Protein AF-A0A522BR56-F1 (afdb_monomer_lite)

Structure (mmCIF, N/CA/C/O backbone):
data_AF-A0A522BR56-F1
#
_entry.id   AF-A0A522BR56-F1
#
loop_
_atom_site.group_PDB
_atom_site.id
_atom_site.type_symbol
_atom_site.label_atom_id
_atom_site.label_alt_id
_atom_site.label_comp_id
_atom_site.label_asym_id
_atom_site.label_entity_id
_atom_site.label_seq_id
_atom_site.pdbx_PDB_ins_code
_atom_site.Cartn_x
_atom_site.Cartn_y
_atom_site.Cartn_z
_atom_site.occupancy
_atom_site.B_iso_or_equiv
_atom_site.auth_seq_id
_atom_site.auth_comp_id
_atom_site.auth_asym_id
_atom_site.auth_atom_id
_atom_site.pdbx_PDB_model_num
ATOM 1 N N . ILE A 1 1 ? 2.051 6.472 -10.170 1.00 58.62 1 ILE A N 1
ATOM 2 C CA . ILE A 1 1 ? 2.548 5.280 -9.438 1.00 58.62 1 ILE A CA 1
ATOM 3 C C . ILE A 1 1 ? 1.320 4.515 -8.968 1.00 58.62 1 ILE A C 1
ATOM 5 O O . ILE A 1 1 ? 0.796 4.849 -7.923 1.00 58.62 1 ILE A O 1
ATOM 9 N N . LEU A 1 2 ? 0.793 3.644 -9.835 1.00 57.53 2 LEU A N 1
ATOM 10 C CA . LEU A 1 2 ? -0.366 2.736 -9.684 1.00 57.53 2 LEU A CA 1
ATOM 11 C C . LEU A 1 2 ? -0.807 2.400 -11.117 1.00 57.53 2 LEU A C 1
ATOM 13 O O . LEU A 1 2 ? -1.844 2.833 -11.596 1.00 57.53 2 LEU A O 1
ATOM 17 N N . GLN A 1 3 ? 0.071 1.729 -11.868 1.00 62.62 3 GLN A N 1
ATOM 18 C CA . GLN A 1 3 ? -0.306 1.213 -13.192 1.00 62.62 3 GLN A CA 1
ATOM 19 C C . GLN A 1 3 ? -1.120 -0.081 -13.078 1.00 62.62 3 GLN A C 1
ATOM 21 O O . GLN A 1 3 ? -1.686 -0.536 -14.064 1.00 62.62 3 GLN A O 1
ATOM 26 N N . GLN A 1 4 ? -1.170 -0.686 -11.887 1.00 70.12 4 GLN A N 1
ATOM 27 C CA . GLN A 1 4 ? -1.946 -1.891 -11.672 1.00 70.12 4 GLN A CA 1
ATOM 28 C C . GLN A 1 4 ? -3.391 -1.528 -11.301 1.00 70.12 4 GLN A C 1
ATOM 30 O O . GLN A 1 4 ? -3.588 -0.816 -10.313 1.00 70.12 4 GLN A O 1
ATOM 35 N N . PRO A 1 5 ? -4.394 -2.069 -12.011 1.00 71.31 5 PRO A N 1
ATOM 36 C CA . PRO A 1 5 ? -5.759 -2.071 -11.514 1.00 71.31 5 PRO A CA 1
ATOM 37 C C . PRO A 1 5 ? -5.843 -2.922 -10.237 1.00 71.31 5 PRO A C 1
ATOM 39 O O . PRO A 1 5 ? -5.454 -4.094 -10.220 1.00 71.31 5 PRO A O 1
ATOM 42 N N . VAL A 1 6 ? -6.343 -2.323 -9.156 1.00 75.44 6 VAL A N 1
ATOM 43 C CA . VAL A 1 6 ? -6.744 -3.048 -7.945 1.00 75.44 6 VAL A CA 1
ATOM 44 C C . VAL A 1 6 ? -8.157 -3.567 -8.186 1.00 75.44 6 VAL A C 1
ATOM 46 O O . VAL A 1 6 ? -9.045 -2.793 -8.543 1.00 75.44 6 VAL A O 1
ATOM 49 N N . ALA A 1 7 ? -8.368 -4.876 -8.028 1.00 81.12 7 ALA A N 1
ATOM 50 C CA . ALA A 1 7 ? -9.694 -5.464 -8.180 1.00 81.12 7 ALA A CA 1
ATOM 51 C C . ALA A 1 7 ? -10.682 -4.789 -7.218 1.00 81.12 7 ALA A C 1
ATOM 53 O O . ALA A 1 7 ? -10.340 -4.488 -6.072 1.00 81.12 7 ALA A O 1
ATOM 54 N N . ARG A 1 8 ? -11.918 -4.564 -7.673 1.00 79.06 8 ARG A N 1
ATOM 55 C CA . ARG A 1 8 ? -12.936 -3.842 -6.893 1.00 79.06 8 ARG A CA 1
ATOM 56 C C . ARG A 1 8 ? -13.200 -4.510 -5.542 1.00 79.06 8 ARG A C 1
ATOM 58 O O . ARG A 1 8 ? -13.323 -3.820 -4.541 1.00 79.06 8 ARG A O 1
ATOM 65 N N . GLU A 1 9 ? -13.155 -5.838 -5.508 1.00 82.75 9 GLU A N 1
ATOM 66 C CA . GLU A 1 9 ? -13.258 -6.650 -4.290 1.00 82.75 9 GLU A CA 1
ATOM 67 C C . GLU A 1 9 ? -12.182 -6.311 -3.251 1.00 82.75 9 GLU A C 1
ATOM 69 O O . GLU A 1 9 ? -12.449 -6.270 -2.053 1.00 82.75 9 GLU A O 1
ATOM 74 N N . GLN A 1 10 ? -10.961 -6.023 -3.702 1.00 83.12 10 GLN A N 1
ATOM 7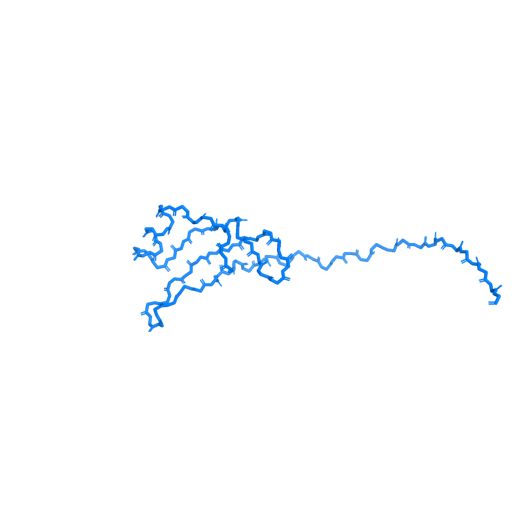5 C CA . GLN A 1 10 ? -9.844 -5.682 -2.825 1.00 83.12 10 GLN A CA 1
ATOM 76 C C . GLN A 1 10 ? -9.973 -4.246 -2.311 1.00 83.12 10 GLN A C 1
ATOM 78 O O . GLN A 1 10 ? -9.694 -3.996 -1.144 1.00 83.12 10 GLN A O 1
ATOM 83 N N . MET A 1 11 ? -10.492 -3.318 -3.123 1.00 81.50 11 MET A N 1
ATOM 84 C CA . MET A 1 11 ? -10.857 -1.976 -2.644 1.00 81.50 11 MET A CA 1
ATOM 85 C C . MET A 1 11 ? -11.997 -2.029 -1.619 1.00 81.50 11 MET A C 1
ATOM 87 O O . MET A 1 11 ? -11.935 -1.332 -0.610 1.00 81.50 11 MET A O 1
ATOM 91 N N . SER A 1 12 ? -13.000 -2.889 -1.825 1.00 84.19 12 SER A N 1
ATOM 92 C CA . SER A 1 12 ? -14.059 -3.119 -0.838 1.00 84.19 12 SER A CA 1
ATOM 93 C C . SER A 1 12 ? -13.486 -3.638 0.480 1.00 84.19 12 SER A C 1
ATOM 95 O O . SER A 1 12 ? -13.793 -3.077 1.525 1.00 84.19 12 SER A O 1
ATOM 97 N N . LYS A 1 13 ? -12.583 -4.629 0.448 1.00 85.00 13 LYS A N 1
ATOM 98 C CA . LYS A 1 13 ? -11.893 -5.103 1.659 1.00 85.00 13 LYS A CA 1
ATOM 99 C C . LYS A 1 13 ? -11.086 -3.996 2.330 1.00 85.00 13 LYS A C 1
ATOM 101 O O . LYS A 1 13 ? -11.236 -3.793 3.524 1.00 85.00 13 LYS A O 1
ATOM 106 N N . LEU A 1 14 ? -10.305 -3.220 1.581 1.00 85.31 14 LEU A N 1
ATOM 107 C CA . LEU A 1 14 ? -9.532 -2.109 2.142 1.00 85.31 14 LEU A CA 1
ATOM 108 C C . LEU A 1 14 ? -10.408 -1.116 2.921 1.00 85.31 14 LEU A C 1
ATOM 110 O O . LEU A 1 14 ? -10.006 -0.668 3.988 1.00 85.31 14 LEU A O 1
ATOM 114 N N . LEU A 1 15 ? -11.598 -0.798 2.406 1.00 81.50 15 LEU A N 1
ATOM 115 C CA . LEU A 1 15 ? -12.540 0.115 3.058 1.00 81.50 15 LEU A CA 1
ATOM 116 C C . LEU A 1 15 ? -13.316 -0.542 4.211 1.00 81.50 15 LEU A C 1
ATOM 118 O O . LEU A 1 15 ? -13.656 0.142 5.170 1.00 81.50 15 LEU A O 1
ATOM 122 N N . SER A 1 16 ? -13.597 -1.847 4.136 1.00 84.56 16 SER A N 1
ATOM 123 C CA . SER A 1 16 ? -14.354 -2.574 5.165 1.00 84.56 16 SER A CA 1
ATOM 124 C C . SER A 1 16 ? -13.494 -3.059 6.335 1.00 84.56 16 SER A C 1
ATOM 126 O O . SER A 1 16 ? -13.887 -2.910 7.485 1.00 84.56 16 SER A O 1
ATOM 128 N N . THR A 1 17 ? -12.337 -3.664 6.062 1.00 82.94 17 THR A N 1
ATOM 129 C CA . THR A 1 17 ? -11.440 -4.266 7.066 1.00 82.94 17 THR A CA 1
ATOM 130 C C . THR A 1 17 ? -10.202 -3.418 7.342 1.00 82.94 17 THR A C 1
ATOM 132 O O . THR A 1 17 ? -9.435 -3.731 8.250 1.00 82.94 17 THR A O 1
ATOM 135 N N . GLY A 1 18 ? -9.965 -2.365 6.556 1.00 84.44 18 GLY A N 1
ATOM 136 C CA . GLY A 1 18 ? -8.775 -1.527 6.680 1.00 84.44 18 GLY A CA 1
ATOM 137 C C . GLY A 1 18 ? -7.506 -2.152 6.092 1.00 84.44 18 GLY A C 1
ATOM 138 O O . GLY A 1 18 ? -6.458 -1.512 6.124 1.00 84.44 18 GLY A O 1
ATOM 139 N N . LYS A 1 19 ? -7.554 -3.381 5.553 1.00 85.44 19 LYS A N 1
ATOM 140 C CA . LYS A 1 19 ? -6.397 -4.057 4.936 1.00 85.44 19 LYS A CA 1
ATOM 141 C C . LYS A 1 19 ? -6.805 -4.930 3.747 1.00 85.44 19 LYS A C 1
ATOM 143 O O . LYS A 1 19 ? -7.827 -5.609 3.799 1.00 85.44 19 LYS A O 1
ATOM 148 N N . THR A 1 20 ? -5.986 -4.961 2.696 1.00 86.62 20 THR A N 1
ATOM 149 C CA . THR A 1 20 ? -6.142 -5.913 1.579 1.00 86.62 20 THR A CA 1
ATOM 150 C C . THR A 1 20 ? -5.366 -7.201 1.805 1.00 86.62 20 THR A C 1
ATOM 152 O O . THR A 1 20 ? -4.456 -7.278 2.633 1.00 86.62 20 THR A O 1
ATOM 155 N N . ASP A 1 21 ? -5.660 -8.190 0.965 1.00 85.81 21 ASP A N 1
ATOM 156 C CA . ASP A 1 21 ? -4.837 -9.385 0.841 1.00 85.81 21 ASP A CA 1
ATOM 157 C C . ASP A 1 21 ? -3.478 -9.064 0.186 1.00 85.81 21 ASP A C 1
ATOM 159 O O . ASP A 1 21 ? -3.195 -7.929 -0.221 1.00 85.81 21 ASP A O 1
ATOM 163 N N . LEU A 1 22 ? -2.611 -10.079 0.097 1.00 84.56 22 LEU A N 1
ATOM 164 C CA . LEU A 1 22 ? -1.326 -9.967 -0.588 1.00 84.56 22 LEU A CA 1
ATOM 165 C C . LEU A 1 22 ? -1.554 -9.810 -2.096 1.00 84.56 22 LEU A C 1
ATOM 167 O O . LEU A 1 22 ? -1.883 -10.764 -2.796 1.00 84.56 22 LEU A O 1
ATOM 171 N N . LEU A 1 23 ? -1.325 -8.604 -2.601 1.00 83.62 23 LEU A N 1
ATOM 172 C CA . LEU A 1 23 ? -1.430 -8.275 -4.016 1.00 83.62 23 LEU A CA 1
ATOM 173 C C . LEU A 1 23 ? -0.041 -8.315 -4.642 1.00 83.62 23 LEU A C 1
ATOM 175 O O . LEU A 1 23 ? 0.877 -7.663 -4.157 1.00 83.62 23 LEU A O 1
ATOM 179 N N . GLU A 1 24 ? 0.123 -9.084 -5.716 1.00 80.62 24 GLU A N 1
ATOM 180 C CA . GLU A 1 24 ? 1.432 -9.390 -6.313 1.00 80.62 24 GLU A CA 1
ATOM 181 C C . GLU A 1 24 ? 1.780 -8.629 -7.595 1.00 80.62 24 GLU A C 1
ATOM 183 O O . GLU A 1 24 ? 2.894 -8.738 -8.110 1.00 80.62 24 GLU A O 1
ATOM 188 N N . ASN A 1 25 ? 0.834 -7.845 -8.104 1.00 79.50 25 ASN A N 1
ATOM 189 C CA . ASN A 1 25 ? 0.941 -7.188 -9.402 1.00 79.50 25 ASN A CA 1
ATOM 190 C C . ASN A 1 25 ? 1.292 -5.693 -9.308 1.00 79.50 25 ASN A C 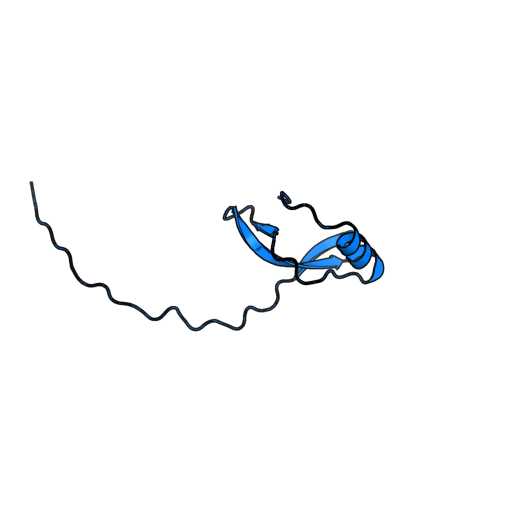1
ATOM 192 O O . ASN A 1 25 ? 1.197 -4.984 -10.310 1.00 79.50 25 ASN A O 1
ATOM 196 N N . PHE A 1 26 ? 1.746 -5.204 -8.149 1.00 82.81 26 PHE A N 1
ATOM 197 C CA . PHE A 1 26 ? 2.117 -3.798 -7.997 1.00 82.81 26 PHE A CA 1
ATOM 198 C C . PHE A 1 26 ? 3.403 -3.463 -8.742 1.00 82.81 26 PHE A C 1
ATOM 200 O O . PHE A 1 26 ? 4.400 -4.159 -8.602 1.00 82.81 26 PHE A O 1
ATOM 207 N N . VAL A 1 27 ? 3.421 -2.352 -9.478 1.00 81.88 27 VAL A N 1
ATOM 208 C CA . VAL A 1 27 ? 4.606 -1.884 -10.214 1.00 81.88 27 VAL A CA 1
ATOM 209 C C . VAL A 1 27 ? 5.299 -0.765 -9.438 1.00 81.88 27 VAL A C 1
ATOM 211 O O . VAL A 1 27 ? 4.707 0.284 -9.181 1.00 81.88 27 VAL A O 1
ATOM 214 N N . SER A 1 28 ? 6.570 -0.965 -9.074 1.00 79.50 28 SER A N 1
ATOM 215 C CA . SER A 1 28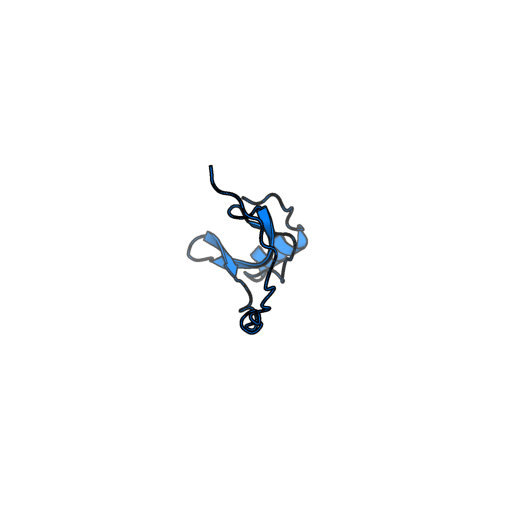 ? 7.353 0.051 -8.356 1.00 79.50 28 SER A CA 1
ATOM 216 C C . SER A 1 28 ? 7.707 1.221 -9.267 1.00 79.50 28 SER A C 1
ATOM 218 O O . SER A 1 28 ? 8.262 1.016 -10.341 1.00 79.50 28 SER A O 1
ATOM 220 N N . ALA A 1 29 ? 7.490 2.459 -8.818 1.00 80.12 29 ALA A N 1
ATOM 221 C CA . ALA A 1 29 ? 7.971 3.642 -9.539 1.00 80.12 29 ALA A CA 1
ATOM 222 C C . ALA A 1 29 ? 9.495 3.681 -9.672 1.00 80.12 29 ALA A C 1
ATOM 224 O O . ALA A 1 29 ? 10.016 4.178 -10.663 1.00 80.12 29 ALA A O 1
ATOM 225 N N . ARG A 1 30 ? 10.201 3.140 -8.670 1.00 79.75 30 ARG A N 1
ATOM 226 C CA . ARG A 1 30 ? 11.660 3.213 -8.580 1.00 79.75 30 ARG A CA 1
ATOM 227 C C . ARG A 1 30 ? 12.343 2.273 -9.565 1.00 79.75 30 ARG A C 1
ATOM 229 O O . ARG A 1 30 ? 13.348 2.630 -10.157 1.00 79.75 30 ARG A O 1
ATOM 236 N N . THR A 1 31 ? 11.822 1.057 -9.709 1.00 81.50 31 THR A N 1
ATOM 237 C CA . THR A 1 31 ? 12.487 -0.005 -10.486 1.00 81.50 31 THR A CA 1
ATOM 238 C C . THR A 1 31 ? 11.654 -0.532 -11.647 1.00 81.50 31 THR A C 1
ATOM 240 O O . THR A 1 31 ? 12.149 -1.362 -12.404 1.00 81.50 31 THR A O 1
ATOM 243 N N . ARG A 1 32 ? 10.390 -0.104 -11.778 1.00 80.50 32 ARG A N 1
ATOM 244 C CA . ARG A 1 32 ? 9.393 -0.631 -12.729 1.00 80.50 32 ARG A CA 1
ATOM 245 C C . ARG A 1 32 ? 9.160 -2.144 -12.633 1.00 80.50 32 ARG A C 1
ATOM 247 O O . ARG A 1 32 ? 8.592 -2.744 -13.537 1.00 80.50 32 ARG A O 1
ATOM 254 N N . ARG A 1 33 ? 9.575 -2.781 -11.533 1.00 82.88 33 ARG A N 1
ATOM 255 C CA . ARG A 1 33 ? 9.376 -4.219 -11.301 1.00 82.88 33 ARG A CA 1
ATOM 256 C C . ARG A 1 33 ? 8.078 -4.479 -10.550 1.00 82.88 33 ARG A C 1
ATOM 258 O O . ARG A 1 33 ? 7.667 -3.659 -9.724 1.00 82.88 33 ARG A O 1
ATOM 265 N N . LYS A 1 34 ? 7.485 -5.644 -10.824 1.00 85.06 34 LYS A N 1
ATOM 266 C CA . LYS A 1 34 ? 6.339 -6.168 -10.080 1.00 85.06 34 LYS A CA 1
ATOM 267 C C . LYS A 1 34 ? 6.767 -6.580 -8.668 1.00 85.06 34 LYS A C 1
ATOM 269 O O . LYS A 1 34 ? 7.837 -7.170 -8.503 1.00 85.06 34 LYS A O 1
ATOM 274 N N . PHE A 1 35 ? 5.962 -6.266 -7.661 1.00 84.12 35 PHE A N 1
ATOM 275 C CA . PHE A 1 35 ? 6.203 -6.639 -6.272 1.00 84.12 35 PHE A CA 1
ATOM 276 C C . PHE A 1 35 ? 4.909 -7.021 -5.555 1.00 84.12 35 PHE A C 1
ATOM 278 O O . PHE A 1 35 ? 3.821 -6.595 -5.939 1.00 84.12 35 PHE A O 1
ATOM 285 N N . LYS A 1 36 ? 5.062 -7.811 -4.484 1.00 85.88 36 LYS A N 1
ATOM 286 C CA . LYS A 1 36 ? 3.959 -8.211 -3.611 1.00 85.88 36 LYS A CA 1
ATOM 287 C C . LYS A 1 36 ? 3.876 -7.318 -2.379 1.00 85.88 36 LYS A C 1
ATOM 289 O O . LYS A 1 36 ? 4.903 -7.109 -1.734 1.00 85.88 36 LYS A O 1
ATOM 294 N N . ALA A 1 37 ? 2.691 -6.804 -2.067 1.00 86.81 37 ALA A N 1
ATOM 295 C CA . ALA A 1 37 ? 2.426 -6.007 -0.871 1.00 86.81 37 ALA A CA 1
ATOM 296 C C . ALA A 1 37 ? 0.957 -6.128 -0.444 1.00 86.81 37 ALA A C 1
ATOM 298 O O . ALA A 1 37 ? 0.104 -6.511 -1.243 1.00 86.81 37 ALA A O 1
ATOM 299 N N . ARG A 1 38 ? 0.665 -5.785 0.809 1.00 88.00 38 ARG A N 1
ATOM 300 C CA . ARG A 1 38 ? -0.691 -5.488 1.273 1.00 88.00 38 ARG A CA 1
ATOM 301 C C . ARG A 1 38 ? -0.886 -3.977 1.292 1.00 88.00 38 ARG A C 1
ATOM 303 O O . ARG A 1 38 ? 0.065 -3.229 1.517 1.00 88.00 38 ARG A O 1
ATOM 310 N N . LEU A 1 39 ? -2.106 -3.527 1.047 1.00 87.25 39 LEU A N 1
ATOM 311 C CA . LEU A 1 39 ? -2.508 -2.148 1.283 1.00 87.25 39 LEU A CA 1
ATOM 312 C C . LEU A 1 39 ? -3.148 -2.090 2.664 1.00 87.25 39 LEU A C 1
ATOM 314 O O . LEU A 1 39 ? -4.058 -2.865 2.947 1.00 87.25 39 LEU A O 1
ATOM 318 N N . ALA A 1 40 ? -2.671 -1.189 3.508 1.00 87.50 40 ALA A N 1
ATOM 319 C CA . ALA A 1 40 ? -3.280 -0.861 4.784 1.00 87.50 40 ALA A CA 1
ATOM 320 C C . ALA A 1 40 ? -3.873 0.544 4.683 1.00 87.50 40 ALA A C 1
ATOM 322 O O . ALA A 1 40 ? -3.221 1.465 4.196 1.00 87.50 40 ALA A O 1
ATOM 323 N N . TYR A 1 41 ? -5.120 0.703 5.103 1.00 86.94 41 TYR A N 1
ATOM 324 C CA . TYR A 1 41 ? -5.771 1.996 5.203 1.00 86.94 41 TYR A CA 1
ATOM 325 C C . TYR A 1 41 ? -5.536 2.554 6.601 1.00 86.94 41 TYR A C 1
ATOM 327 O O . TYR A 1 41 ? -6.011 2.006 7.596 1.00 86.94 41 TYR A O 1
ATOM 335 N N . ASP A 1 42 ? -4.789 3.648 6.672 1.00 84.81 42 ASP A N 1
ATOM 336 C CA . ASP A 1 42 ? -4.669 4.440 7.881 1.00 84.81 42 ASP A CA 1
ATOM 337 C C . ASP A 1 42 ? -5.854 5.405 7.952 1.00 84.81 42 ASP A C 1
ATOM 339 O O . ASP A 1 42 ? -5.883 6.436 7.278 1.00 84.81 42 ASP A O 1
ATOM 343 N N . ALA A 1 43 ? -6.843 5.060 8.776 1.00 79.00 43 ALA A N 1
ATOM 344 C CA . ALA A 1 43 ? -8.023 5.888 8.989 1.00 79.00 43 ALA A CA 1
ATOM 345 C C . ALA A 1 43 ? -7.715 7.217 9.704 1.00 79.00 43 ALA A C 1
ATOM 347 O O . ALA A 1 43 ? -8.517 8.142 9.607 1.00 79.00 43 ALA A O 1
ATOM 348 N N . LYS A 1 44 ? -6.578 7.334 10.407 1.00 79.94 44 LYS A N 1
ATOM 349 C CA . LYS A 1 44 ? -6.185 8.573 11.097 1.00 79.94 44 LYS A CA 1
ATOM 350 C C . LYS A 1 44 ? -5.595 9.583 10.124 1.00 79.94 44 LYS A C 1
ATOM 352 O O . LYS A 1 44 ? -5.901 10.766 10.219 1.00 79.94 44 LYS A O 1
ATOM 357 N N . GLU A 1 45 ? -4.775 9.119 9.185 1.00 80.56 45 GLU A N 1
ATOM 358 C CA . GLU A 1 45 ? -4.202 9.983 8.147 1.00 80.56 45 GLU A CA 1
ATOM 359 C C . GLU A 1 45 ? -5.042 10.049 6.862 1.00 80.56 45 GLU A C 1
ATOM 361 O O . GLU A 1 45 ? -4.761 10.875 5.993 1.00 80.56 45 GLU A O 1
ATOM 366 N N . GLY A 1 46 ? -6.050 9.183 6.716 1.00 80.75 46 GLY A N 1
ATOM 367 C CA . GLY A 1 46 ? -6.845 9.050 5.493 1.00 80.75 46 GLY A CA 1
ATOM 368 C C . GLY A 1 46 ? -6.024 8.542 4.305 1.00 80.75 46 GLY A C 1
ATOM 369 O O . GLY A 1 46 ? -6.302 8.893 3.158 1.00 80.75 46 GLY A O 1
ATOM 370 N N . LYS A 1 47 ? -4.970 7.758 4.565 1.00 84.62 47 LYS A N 1
ATOM 371 C CA . LYS A 1 47 ? -3.986 7.341 3.555 1.00 84.62 47 LYS A CA 1
ATOM 372 C C . LYS A 1 47 ? -3.895 5.834 3.439 1.00 84.62 47 LYS A C 1
ATOM 374 O O . LYS A 1 47 ? -3.997 5.099 4.413 1.00 84.62 47 LYS A O 1
ATOM 379 N N . VAL A 1 48 ? -3.617 5.380 2.223 1.00 84.44 48 VAL A N 1
ATOM 380 C CA . VAL A 1 48 ? -3.275 3.985 1.954 1.00 84.44 48 VAL A CA 1
ATOM 381 C C . VAL A 1 48 ? -1.757 3.835 1.990 1.00 84.44 48 VAL A C 1
ATOM 383 O O . VAL A 1 48 ? -1.045 4.466 1.208 1.00 84.44 48 VAL A O 1
ATOM 386 N N . ILE A 1 49 ? -1.268 2.983 2.883 1.00 85.25 49 ILE A N 1
ATOM 387 C CA . ILE A 1 49 ? 0.145 2.642 3.060 1.00 85.25 49 ILE A CA 1
ATOM 388 C C . ILE A 1 49 ? 0.414 1.212 2.587 1.00 85.25 49 ILE A C 1
ATOM 390 O O . ILE A 1 49 ? -0.436 0.330 2.684 1.00 85.25 49 ILE A O 1
ATOM 394 N N . PHE A 1 50 ? 1.615 0.979 2.055 1.00 85.06 50 PHE A N 1
ATOM 395 C CA . PHE A 1 50 ? 2.049 -0.354 1.637 1.00 85.06 50 PHE A CA 1
ATOM 396 C C . PHE A 1 50 ? 2.671 -1.096 2.819 1.00 85.06 50 PHE A C 1
ATOM 398 O O . PHE A 1 50 ? 3.736 -0.718 3.306 1.00 85.06 50 PHE A O 1
ATOM 405 N N . GLU A 1 51 ? 2.037 -2.187 3.234 1.00 84.62 51 GLU A N 1
ATOM 406 C CA . GLU A 1 51 ? 2.552 -3.103 4.243 1.00 84.62 51 GLU A CA 1
ATOM 407 C C . GLU A 1 51 ? 3.155 -4.315 3.523 1.00 84.62 51 GLU A C 1
ATOM 409 O O . GLU A 1 51 ? 2.467 -5.138 2.911 1.00 84.62 51 GLU A O 1
ATOM 414 N N . PHE A 1 52 ? 4.482 -4.392 3.518 1.00 82.06 52 PHE A N 1
ATOM 415 C CA . PHE A 1 52 ? 5.192 -5.526 2.946 1.00 82.06 52 PHE A CA 1
ATOM 416 C C . PHE A 1 52 ? 5.315 -6.603 4.016 1.00 82.06 52 PHE A C 1
ATOM 418 O O . PHE A 1 52 ? 5.820 -6.327 5.102 1.00 82.06 52 PHE A O 1
ATOM 425 N N . GLU A 1 53 ? 4.914 -7.837 3.700 1.00 74.88 53 GLU A N 1
ATOM 426 C CA . GLU A 1 53 ? 5.322 -8.982 4.515 1.00 74.88 53 GLU A CA 1
ATOM 427 C C . GLU A 1 53 ? 6.850 -8.947 4.662 1.00 74.88 53 GLU A C 1
ATOM 429 O O . GLU A 1 53 ? 7.547 -8.753 3.650 1.00 74.88 53 GLU A O 1
ATOM 434 N N . PRO A 1 54 ? 7.387 -9.102 5.887 1.00 65.44 54 PRO A N 1
ATOM 435 C CA . PRO A 1 54 ? 8.817 -9.224 6.079 1.00 65.44 54 PRO A CA 1
ATOM 436 C C . PRO A 1 54 ? 9.258 -10.425 5.254 1.00 65.44 54 PRO A C 1
ATOM 438 O O . PRO A 1 54 ? 8.956 -11.572 5.572 1.00 65.44 54 PRO A O 1
ATOM 441 N N . ARG A 1 55 ? 9.925 -10.156 4.126 1.00 59.38 55 ARG A N 1
ATOM 442 C CA . ARG A 1 55 ? 10.518 -11.210 3.310 1.00 59.38 55 ARG A CA 1
ATOM 443 C C . ARG A 1 55 ? 11.419 -11.987 4.252 1.00 59.38 55 ARG A C 1
ATOM 445 O O . ARG A 1 55 ? 12.434 -11.434 4.672 1.00 59.38 55 ARG A O 1
ATOM 452 N N . ALA A 1 56 ? 11.038 -13.228 4.571 1.00 50.72 56 ALA A N 1
ATOM 453 C CA . ALA A 1 56 ? 11.922 -14.183 5.216 1.00 50.72 56 ALA A CA 1
ATOM 454 C C . ALA A 1 56 ? 13.263 -14.043 4.506 1.00 50.72 56 ALA A C 1
ATOM 456 O O . ALA A 1 56 ? 13.313 -14.176 3.277 1.00 50.72 56 ALA A O 1
ATOM 457 N N . ALA A 1 57 ? 14.279 -13.605 5.250 1.00 48.69 57 ALA A N 1
ATOM 458 C CA . ALA A 1 57 ? 15.570 -13.244 4.708 1.00 48.69 57 ALA A CA 1
ATOM 459 C C . ALA A 1 57 ? 16.077 -14.433 3.894 1.00 48.69 57 ALA A C 1
ATOM 461 O O . ALA A 1 57 ? 16.564 -15.419 4.443 1.00 48.69 57 ALA A O 1
ATOM 462 N N . LYS A 1 58 ? 15.914 -14.381 2.567 1.00 48.50 58 LYS A N 1
ATOM 463 C CA . LYS A 1 58 ? 16.616 -15.316 1.707 1.00 48.50 58 LYS A CA 1
ATOM 464 C C . LYS A 1 58 ? 18.072 -14.923 1.861 1.00 48.50 58 LYS A C 1
ATOM 466 O O . LYS A 1 58 ? 18.442 -13.794 1.544 1.00 48.50 58 LYS A O 1
ATOM 471 N N . ALA A 1 59 ? 18.794 -15.855 2.476 1.00 50.25 59 ALA A N 1
ATOM 472 C CA . ALA A 1 59 ? 20.210 -15.871 2.776 1.00 50.25 59 ALA A CA 1
ATOM 473 C C . ALA A 1 59 ? 21.049 -15.025 1.802 1.00 50.25 59 ALA A C 1
ATOM 475 O O . ALA A 1 59 ? 20.722 -14.983 0.611 1.00 50.25 59 ALA A O 1
ATOM 476 N N . PRO A 1 60 ? 22.137 -14.385 2.282 1.00 43.44 60 PRO A N 1
ATOM 477 C CA . PRO A 1 60 ? 23.022 -13.592 1.436 1.00 43.44 60 PRO A CA 1
ATOM 478 C C . PRO A 1 60 ? 23.334 -14.392 0.179 1.00 43.44 60 PRO A C 1
ATOM 480 O O . PRO A 1 60 ? 23.748 -15.549 0.278 1.00 43.44 60 PRO A O 1
ATOM 483 N N . ALA A 1 61 ? 23.067 -13.797 -0.987 1.00 52.22 61 ALA A N 1
ATOM 484 C CA . ALA A 1 61 ? 23.390 -14.394 -2.270 1.00 52.22 61 ALA A CA 1
ATOM 485 C C . ALA A 1 61 ? 24.839 -14.883 -2.194 1.00 52.22 61 ALA A C 1
ATOM 487 O O . ALA A 1 61 ? 25.779 -14.094 -2.079 1.00 52.22 61 ALA A O 1
ATOM 488 N N . LYS A 1 62 ? 24.985 -16.209 -2.139 1.00 46.84 62 LYS A N 1
ATOM 489 C CA . LYS A 1 62 ? 26.258 -16.910 -2.083 1.00 46.84 62 LYS A CA 1
ATOM 490 C C . LYS A 1 62 ? 27.133 -16.321 -3.180 1.00 46.84 62 LYS A C 1
ATOM 492 O O . LYS A 1 62 ? 26.744 -16.345 -4.345 1.00 46.84 62 LYS A O 1
ATOM 497 N N . LYS A 1 63 ? 28.292 -15.784 -2.788 1.00 46.28 63 LYS A N 1
ATOM 498 C CA . LYS A 1 63 ? 29.398 -15.437 -3.682 1.00 46.28 63 LYS A CA 1
ATOM 499 C C . LYS A 1 63 ? 29.626 -16.606 -4.646 1.00 46.28 63 LYS A C 1
ATOM 501 O O . LYS A 1 63 ? 30.286 -17.576 -4.285 1.00 46.28 63 LYS A O 1
ATOM 506 N N . THR A 1 64 ? 29.092 -16.541 -5.858 1.00 38.72 64 THR A N 1
ATOM 507 C CA . THR A 1 64 ? 29.580 -17.360 -6.964 1.00 38.72 64 THR A CA 1
ATOM 508 C C . THR A 1 64 ? 30.659 -16.555 -7.651 1.00 38.72 64 THR A C 1
ATOM 510 O O . THR A 1 64 ? 30.394 -15.655 -8.443 1.00 38.72 64 THR A O 1
ATOM 513 N N . ALA A 1 65 ? 31.895 -16.873 -7.276 1.00 49.72 65 ALA A N 1
ATOM 514 C CA . ALA A 1 65 ? 33.058 -16.599 -8.086 1.00 49.72 65 ALA A CA 1
ATOM 515 C C . ALA A 1 65 ? 32.819 -17.143 -9.504 1.00 49.72 65 ALA A C 1
ATOM 517 O O . ALA A 1 65 ? 32.683 -18.349 -9.687 1.00 49.72 65 ALA A O 1
ATOM 518 N N . ALA A 1 66 ? 32.807 -16.258 -10.497 1.00 47.16 66 ALA A N 1
ATOM 519 C CA . ALA A 1 66 ? 33.138 -16.603 -11.871 1.00 47.16 66 ALA A CA 1
ATOM 520 C C . ALA A 1 66 ? 34.420 -15.840 -12.213 1.00 47.16 66 ALA A C 1
ATOM 522 O O . ALA A 1 66 ? 34.423 -14.647 -12.508 1.00 47.16 66 ALA A O 1
ATOM 523 N N . LYS A 1 67 ? 35.537 -16.543 -12.041 1.00 44.50 67 LYS A N 1
ATOM 524 C CA . LYS A 1 67 ? 36.885 -16.120 -12.403 1.00 44.50 67 LYS A CA 1
ATOM 525 C C . LYS A 1 67 ? 37.031 -16.255 -13.928 1.00 44.50 67 LYS A C 1
ATOM 527 O O . LYS A 1 67 ? 36.742 -17.322 -14.455 1.00 44.50 67 LYS A O 1
ATOM 532 N N . LYS A 1 68 ? 37.626 -15.230 -14.551 1.00 38.31 68 LYS A N 1
ATOM 533 C CA . LYS A 1 68 ? 38.470 -15.278 -15.765 1.00 38.31 68 LYS A CA 1
ATOM 534 C C . LYS A 1 68 ? 37.779 -15.278 -17.143 1.00 38.31 68 LYS A C 1
ATOM 536 O O . LYS A 1 68 ? 37.422 -16.320 -17.671 1.00 38.31 68 LYS A O 1
ATOM 541 N N . ALA A 1 69 ? 37.843 -14.125 -17.808 1.00 36.53 69 ALA A N 1
ATOM 542 C CA . ALA A 1 69 ? 38.350 -14.054 -19.178 1.00 36.53 69 ALA A CA 1
ATOM 54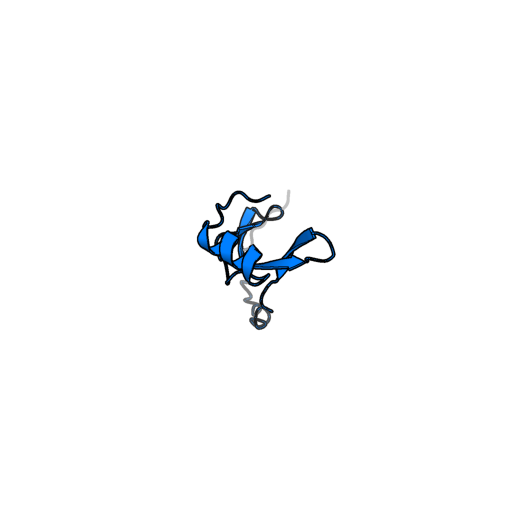3 C C . ALA A 1 69 ? 39.197 -12.781 -19.308 1.00 36.53 69 ALA A C 1
ATOM 545 O O . ALA A 1 69 ? 38.726 -11.672 -19.081 1.00 36.53 69 ALA A O 1
ATOM 546 N N . ALA A 1 70 ? 40.483 -12.992 -19.562 1.00 44.88 70 ALA A N 1
ATOM 547 C CA . ALA A 1 70 ? 41.466 -11.970 -19.852 1.00 44.88 70 ALA A CA 1
ATOM 548 C C . ALA A 1 70 ? 41.439 -11.643 -21.350 1.00 44.88 70 ALA A C 1
ATOM 550 O O . ALA A 1 70 ? 41.385 -12.560 -22.163 1.00 44.88 70 ALA A O 1
ATOM 551 N N . ALA A 1 71 ? 41.576 -10.365 -21.677 1.00 46.00 71 ALA A N 1
ATOM 552 C CA . ALA A 1 71 ? 42.254 -9.842 -22.862 1.00 46.00 71 ALA A CA 1
ATOM 553 C C . ALA A 1 71 ? 42.732 -8.444 -22.422 1.00 46.00 71 ALA A C 1
ATOM 555 O O . ALA A 1 71 ? 41.911 -7.640 -21.994 1.00 46.00 71 ALA A O 1
ATOM 556 N N . LYS A 1 72 ? 44.033 -8.206 -22.175 1.00 44.62 72 LYS A N 1
ATOM 557 C CA . LYS A 1 72 ? 45.015 -7.759 -23.189 1.00 44.62 72 LYS A CA 1
ATOM 558 C C . LYS A 1 72 ? 44.314 -6.882 -24.238 1.00 44.62 72 LYS A C 1
ATOM 560 O O . LYS A 1 72 ? 43.456 -7.378 -24.951 1.00 44.62 72 LYS A O 1
ATOM 565 N N . ASP A 1 73 ? 44.569 -5.584 -24.303 1.00 35.03 73 ASP A N 1
ATOM 566 C CA . ASP A 1 73 ? 45.863 -5.077 -24.745 1.00 35.03 73 ASP A CA 1
ATOM 567 C C . ASP A 1 73 ? 46.036 -3.591 -24.395 1.00 35.03 73 ASP A C 1
ATOM 569 O O . ASP A 1 73 ? 45.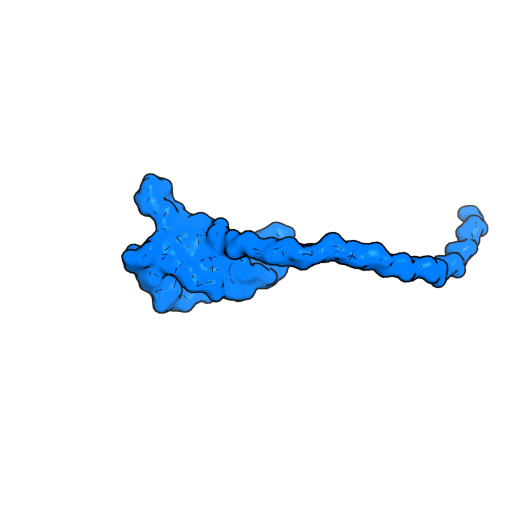058 -2.856 -24.257 1.00 35.03 73 ASP A O 1
ATOM 573 N N . ALA A 1 74 ? 47.292 -3.187 -24.238 1.00 41.91 74 ALA A N 1
ATOM 574 C CA . ALA A 1 74 ? 47.723 -1.804 -24.136 1.00 41.91 74 ALA A CA 1
ATOM 575 C C . ALA A 1 74 ? 47.910 -1.209 -25.539 1.00 41.91 74 ALA A C 1
ATOM 577 O O . ALA A 1 74 ? 48.444 -1.886 -26.412 1.00 41.91 74 ALA A O 1
ATOM 578 N N . ALA A 1 75 ? 47.556 0.063 -25.707 1.00 41.59 75 ALA A N 1
ATOM 579 C 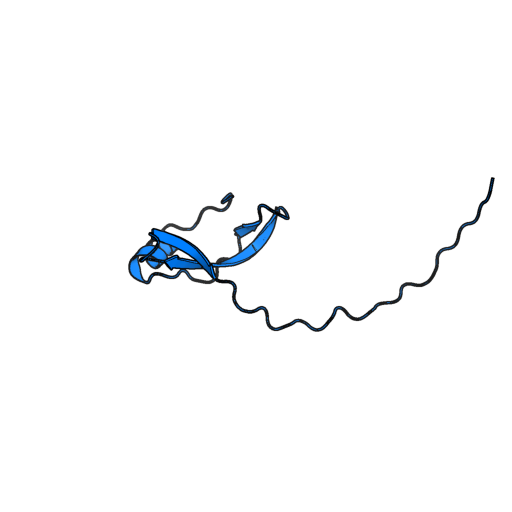CA . ALA A 1 75 ? 48.182 0.998 -26.641 1.00 41.59 75 ALA A CA 1
ATOM 580 C C . ALA A 1 75 ? 47.954 2.417 -26.115 1.00 41.59 75 ALA A C 1
ATOM 582 O O . ALA A 1 75 ? 46.788 2.722 -25.772 1.00 41.59 75 ALA A O 1
#

pLDDT: mean 70.99, std 17.16, range [35.03, 88.0]

Foldseek 3Di:
DPPDDDPVVQVVCCVVVQKGDWDFQGQDPVPRDTGTWMWGQDPVVRDTDTHHDPPPPPPDPPPDDPDDDDDDDDD

Sequence (75 aa):
ILQQPVAREQMSKLLSTGKTDLLENFVSARTRRKFKARLAYDAKEGKVIFEFEPRAAKAPAKKTAAKKAAAKDAA

Radius of gyration: 20.62 Å; chains: 1; bounding box: 62×27×38 Å

Secondary structure (DSSP, 8-state):
---SPPPHHHHHHHHHHSB---EEEEEPTTT--EEEEEEEEETTTTEEEEE------------------------

=== Feature glossary ===
Feature key, reading from the visual/contextual features back to the raw sequence:

Rendered structure images. Six rendered views show the 3D structure from the faces of a cube — i.e. along ±x, ±y, ±z. Rendering representation is drawn randomly per protein from cartoon (secondary-structure ribbons), sticks (backbone bonds), or molecular surface; coloring is either N→C rainbow (blue at the N-terminus through red at the C-terminus) or one color per chain.

Contact-map, Ramachandran, and PAE plots. The contact map is a binary N×N matrix image: pixel (i, j) is dark where Cα_i and Cα_j are within 8 Å and |i−j|>4. Because the |i−j|>4 filter removes local helical contacts, off-diagonal stripes parallel to the main diagonal indicate parallel β-sheets; stripes perpendicular to it indicate antiparallel β-sheets. The Ramachandran plot scatters every residue's (φ, ψ) pair against the sterically allowed regions. The PAE heatmap renders the predicted-aligned-error matrix.

InterPro / GO / CATH / organism. Database cross-references. InterPro integrates a dozen domain/family signature databases into unified entries with residue-range hits. GO terms attach function/process/location labels with evidence codes. CATH codes position the fold in a four-level structural taxonomy. Organism is the NCBI-taxonomy species name.

Nearest PDB structures. The Foldseek neighbor list gives the closest experimentally determined structures in the PDB, ranked by structural alignment. TM-score near 1 means near-identical fold; near 0.3 means only rough topology match. This is how one finds what a novel AlphaFold prediction most resembles in the solved-structure universe.

Predicted aligned error. PAE(i, j) answers: if I align the predicted and true structures on residue i, how far off (in Å) do I expect residue j to be? A block-diagonal PAE matrix with low values on the blocks and high values off-diagonal is the signature of a multi-domain protein with confidently predicted domains but uncertain inter-domain orientation.

Solvent-accessible surface area. Accessible surface area quantifies burial. A residue with SASA near zero is packed into the hydrophobic core; one with SASA >100 Å² sits on the surface. Computed here via the Shrake–Rupley numerical algorithm with a 1.4 Å probe.

B-factor. B-factor (Debye–Waller factor) reflects atomic displacement in the crystal lattice. It is an experimental observable (units Å²), not a prediction; low values mean the atom is pinned down, high values mean it moves or is heterogeneous across the crystal.

pLDDT. For AlphaFold models, the B-factor field carries pLDDT — the model's own estimate of local accuracy on a 0–100 scale. Regions with pLDDT<50 should be treated as essentially unmodeled; they often correspond to intrinsically disordered segments.

Backbone torsions (φ/ψ). φ (phi) and ψ (psi) are the two rotatable backbone dihedrals per residue: φ is the C(i-1)–N–Cα–C torsion, ψ is the N–Cα–C–N(i+1) torsion, both in degrees on (−180°, 180°]. α-helical residues cluster near (−60°, −45°); β-strand residues near (−120°, +130°). A Ramachandran plot is simply a scatter of (φ, ψ) for every residue.

Radius of gyration, Cα contacts, bounding box. Radius of gyration (Rg) is the root-mean-square distance of Cα atoms from their centroid — a single number for overall size and compactness. A globular domain of N residues has Rg ≈ 2.2·N^0.38 Å; an extended or disordered chain has a much larger Rg. The Cα contact count is the number of residue pairs whose Cα atoms are within 8 Å and are more than four positions apart in sequence — a standard proxy for tertiary packing density. The bounding box is the smallest axis-aligned box enclosing all Cα atoms.

Secondary structure (3-state, P-SEA). Three-state secondary structure (P-SEA) collapses the eight DSSP classes into helix (a), strand (b), and coil (c). P-SEA assigns these from Cα geometry alone — distances and angles — without requiring backbone oxygens, so it works on any Cα trace.

Secondary structure (8-state, DSSP). DSSP 8-state secondary structure assigns each residue one of H (α-helix), G (3₁₀-helix), I (π-helix), E (extended β-strand), B (isolated β-bridge), T (hydrogen-bonded turn), S (bend), or '-' (coil). The assignment is computed from backbone hydrogen-bond geometry via the Kabsch–Sander algorithm.

Foldseek 3Di. A 3Di character summarizes, for each residue, the relative orientation of the Cα frame of its nearest spatial neighbor. Because it encodes fold topology rather than chemistry, 3Di alignments detect remote structural similarity that sequence alignment misses.

mmCIF coordinates. The mmCIF block holds the 3D Cartesian coordinates of each backbone atom (N, Cα, C, O) in ångströms. mmCIF is the PDB's canonical archive format — a tagged-loop text representation of the atomic model.

Sequence. Sequence gives the chain of amino acids in standard one-letter code (A=alanine, C=cysteine, …, Y=tyrosine), read N→C. It is the only feature that is directly encoded by the gene; all structural features are derived from the folded form of this sequence.